Protein AF-A0AAY4E046-F1 (afdb_monomer)

Mean predicted aligned error: 18.41 Å

Organism: NCBI:txid299321

Radius of gyration: 31.92 Å; Cα contacts (8 Å, |Δi|>4): 5; chains: 1; bounding box: 42×47×108 Å

Secondary structure (DSSP, 8-state):
--HHHHHHHTT---PPPP---TT----SSPPPPPP-SHHHHHHHHHHHHHHHHHTTSTT------S---------TT------

Sequence (83 aa):
MSSVAARFLSNIVRYPPPKKCFYLNPMEHKPVPLLTGKEAEYMLALKQEFRGAMKRLPFYIKSAATLCSVNRMHIPGWKFVHT

Solvent-accessible surface area (backbone atoms only — not comparable to full-atom values): 5924 Å² total; per-residue (Å²): 141,61,74,69,56,59,62,58,63,73,64,78,74,77,66,77,77,75,85,62,65,92,81,65,71,88,63,93,69,76,81,81,79,78,82,79,54,71,67,52,52,50,54,52,53,50,54,54,51,47,61,59,53,51,64,72,39,92,84,47,78,69,79,79,67,76,78,74,70,92,74,74,90,80,67,91,82,77,75,83,87,74,135

Structure (mmCIF, N/CA/C/O backbone):
data_AF-A0AAY4E046-F1
#
_entry.id   AF-A0AAY4E046-F1
#
loop_
_atom_site.group_PDB
_atom_site.id
_atom_site.type_symbol
_atom_site.label_atom_id
_atom_site.label_alt_id
_atom_site.label_comp_id
_atom_site.label_asym_id
_atom_site.label_entity_id
_atom_site.label_seq_id
_atom_site.pdbx_PDB_ins_code
_atom_site.Cartn_x
_atom_site.Cartn_y
_atom_site.Cartn_z
_atom_site.occupancy
_atom_site.B_iso_or_equiv
_atom_site.auth_seq_id
_atom_site.auth_comp_id
_atom_site.auth_asym_id
_atom_site.auth_atom_id
_atom_site.pdbx_PDB_model_num
ATOM 1 N N . MET A 1 1 ? 12.247 -40.026 51.727 1.00 50.66 1 MET A N 1
ATOM 2 C CA . MET A 1 1 ? 12.445 -40.115 50.259 1.00 50.66 1 MET A CA 1
ATOM 3 C C . MET A 1 1 ? 11.111 -39.702 49.648 1.00 50.66 1 MET A C 1
ATOM 5 O O . MET A 1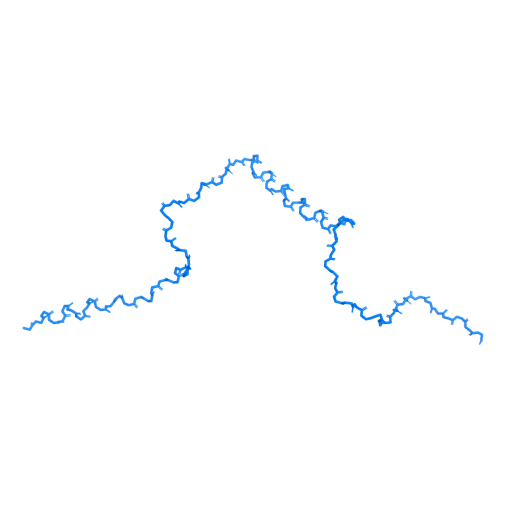 1 ? 10.125 -40.327 49.978 1.00 50.66 1 MET A O 1
ATOM 9 N N . SER A 1 2 ? 10.901 -38.547 49.020 1.00 52.06 2 SER A N 1
ATOM 10 C CA . SER A 1 2 ? 11.490 -38.127 47.749 1.00 52.06 2 SER A CA 1
ATOM 11 C C . SER A 1 2 ? 11.024 -36.695 47.413 1.00 52.06 2 SER A C 1
ATOM 13 O O . SER A 1 2 ? 10.289 -36.480 46.460 1.00 52.06 2 SER A O 1
ATOM 15 N N . SER A 1 3 ? 11.448 -35.683 48.178 1.00 54.25 3 SER A N 1
ATOM 16 C CA . SER A 1 3 ? 11.257 -34.270 47.770 1.00 54.25 3 SER A CA 1
ATOM 17 C C . SER A 1 3 ? 12.152 -33.905 46.567 1.00 54.25 3 SER A C 1
ATOM 19 O O . SER A 1 3 ? 11.821 -33.063 45.736 1.00 54.25 3 SER A O 1
ATOM 21 N N . VAL A 1 4 ? 13.250 -34.647 46.385 1.00 58.91 4 VAL A N 1
ATOM 22 C CA . VAL A 1 4 ? 14.130 -34.548 45.210 1.00 58.91 4 VAL A CA 1
ATOM 23 C C . VAL A 1 4 ? 13.418 -34.972 43.915 1.00 58.91 4 VAL A C 1
ATOM 25 O O . VAL A 1 4 ? 13.675 -34.382 42.871 1.00 58.91 4 VAL A O 1
ATOM 28 N N . ALA A 1 5 ? 12.467 -35.914 43.971 1.00 56.16 5 ALA A N 1
ATOM 29 C CA . ALA A 1 5 ? 11.692 -36.326 42.795 1.00 56.16 5 ALA A CA 1
ATOM 30 C C . ALA A 1 5 ? 10.718 -35.230 42.321 1.00 56.16 5 ALA A C 1
ATOM 32 O O . ALA A 1 5 ? 10.491 -35.084 41.122 1.00 56.16 5 ALA A O 1
ATOM 33 N N . ALA A 1 6 ? 10.213 -34.395 43.238 1.00 54.12 6 ALA A N 1
ATOM 34 C CA . ALA A 1 6 ? 9.365 -33.253 42.888 1.00 54.12 6 ALA A CA 1
ATOM 35 C C . ALA A 1 6 ? 10.143 -32.159 42.130 1.00 54.12 6 ALA A C 1
ATOM 37 O O . ALA A 1 6 ? 9.593 -31.514 41.241 1.00 54.12 6 ALA A O 1
ATOM 38 N N . ARG A 1 7 ? 11.451 -32.016 42.396 1.00 56.03 7 ARG A N 1
ATOM 39 C CA . ARG A 1 7 ? 12.352 -31.163 41.592 1.00 56.03 7 ARG A CA 1
ATOM 40 C C . ARG A 1 7 ? 12.657 -31.748 40.210 1.00 56.03 7 ARG A C 1
ATOM 42 O O . ARG A 1 7 ? 13.148 -31.038 39.338 1.00 56.03 7 ARG A O 1
ATOM 49 N N . PHE A 1 8 ? 12.385 -33.036 40.002 1.00 56.09 8 PHE A N 1
ATOM 50 C CA . PHE A 1 8 ? 12.617 -33.706 38.724 1.00 56.09 8 PHE A CA 1
ATOM 51 C C . PHE A 1 8 ? 11.475 -33.457 37.728 1.00 56.09 8 PHE A C 1
ATOM 53 O O . PHE A 1 8 ? 11.725 -33.319 36.533 1.00 56.09 8 PHE A O 1
ATOM 60 N N . LEU A 1 9 ? 10.237 -33.306 38.212 1.00 54.88 9 LEU A N 1
ATOM 61 C CA . LEU A 1 9 ? 9.079 -32.984 37.368 1.00 54.88 9 LEU A CA 1
ATOM 62 C C . LEU A 1 9 ? 8.976 -31.492 37.015 1.00 54.88 9 LEU A C 1
ATOM 64 O O . LEU A 1 9 ? 8.404 -31.154 35.982 1.00 54.88 9 LEU A O 1
ATOM 68 N N . SER A 1 10 ? 9.594 -30.592 37.789 1.00 53.44 10 SER A N 1
ATOM 69 C CA . SER A 1 10 ? 9.653 -29.162 37.436 1.00 53.44 10 SER A CA 1
ATOM 70 C C . SER A 1 10 ? 10.572 -28.856 36.243 1.00 53.44 10 SER A C 1
ATOM 72 O O . SER A 1 10 ? 10.584 -27.732 35.752 1.00 53.44 10 SER A O 1
ATOM 74 N N . ASN A 1 11 ? 11.326 -29.847 35.753 1.00 57.78 11 ASN A N 1
ATOM 75 C CA . ASN A 1 11 ? 12.247 -29.719 34.619 1.00 57.78 11 ASN A CA 1
ATOM 76 C C . ASN A 1 11 ? 11.623 -30.065 33.246 1.00 57.78 11 ASN A C 1
ATOM 78 O O . ASN A 1 11 ? 12.341 -30.044 32.245 1.00 57.78 11 ASN A O 1
ATOM 82 N N . ILE A 1 12 ? 10.317 -30.363 33.161 1.00 58.78 12 ILE A N 1
ATOM 83 C CA . ILE A 1 12 ? 9.635 -30.816 31.921 1.00 58.78 12 ILE A CA 1
ATOM 84 C C . ILE A 1 12 ? 8.900 -29.669 31.194 1.00 58.78 12 ILE A C 1
ATOM 86 O O . ILE A 1 12 ? 7.925 -29.862 30.482 1.00 58.78 12 ILE A O 1
ATOM 90 N N . VAL A 1 13 ? 9.383 -28.434 31.305 1.00 61.06 13 VAL A N 1
ATOM 91 C CA . VAL A 1 13 ? 8.979 -27.358 30.381 1.00 61.06 13 VAL A CA 1
ATOM 92 C C . VAL A 1 13 ? 10.240 -26.671 29.869 1.00 61.06 13 VAL A C 1
ATOM 94 O O . VAL A 1 13 ? 10.464 -25.480 30.050 1.00 61.06 13 VAL A O 1
ATOM 97 N N . ARG A 1 14 ? 11.103 -27.446 29.207 1.00 61.47 14 ARG A N 1
ATOM 98 C CA . ARG A 1 14 ? 12.078 -26.891 28.261 1.00 61.47 14 ARG A CA 1
ATOM 99 C C . ARG A 1 14 ? 11.448 -26.841 26.875 1.00 61.47 14 ARG A C 1
ATOM 101 O O . ARG A 1 14 ? 11.899 -27.517 25.955 1.00 61.47 14 ARG A O 1
ATOM 108 N N . TYR A 1 15 ? 10.392 -26.051 26.719 1.00 58.50 15 TYR A N 1
ATOM 109 C CA . TYR A 1 15 ? 10.083 -25.562 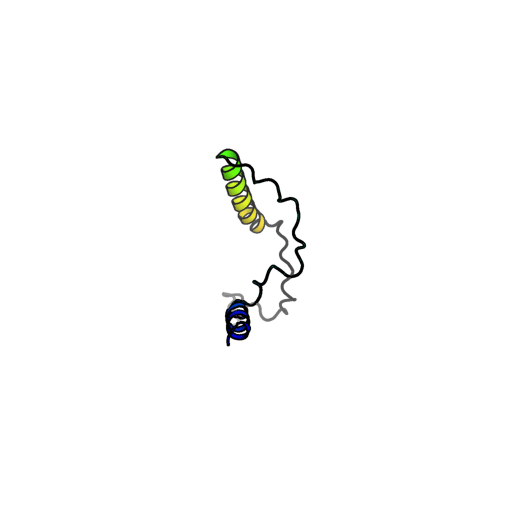25.381 1.00 58.50 15 TYR A CA 1
ATOM 110 C C . TYR A 1 15 ? 11.228 -24.617 24.992 1.00 58.50 15 TYR A C 1
ATOM 112 O O . TYR A 1 15 ? 11.576 -23.756 25.807 1.00 58.50 15 TYR A O 1
ATOM 120 N N . PRO A 1 16 ? 11.854 -24.747 23.804 1.00 69.62 16 PRO A N 1
ATOM 121 C CA . PRO A 1 16 ? 12.687 -23.662 23.313 1.00 69.62 16 PRO A CA 1
ATOM 122 C C . PRO A 1 16 ? 11.812 -22.402 23.322 1.00 69.62 16 PRO A C 1
ATOM 124 O O . PRO A 1 16 ? 10.659 -22.478 22.875 1.00 69.62 16 PRO A O 1
ATOM 127 N N . PRO A 1 17 ? 12.289 -21.272 23.875 1.00 67.06 17 PRO A N 1
ATOM 128 C CA . PRO A 1 17 ? 11.499 -20.056 23.871 1.00 67.06 17 PRO A CA 1
ATOM 129 C C . PRO A 1 17 ? 11.075 -19.790 22.421 1.00 67.06 17 PRO A C 1
ATOM 131 O O . PRO A 1 17 ? 11.910 -19.917 21.515 1.00 67.06 17 PRO A O 1
ATOM 134 N N . PRO A 1 18 ? 9.787 -19.490 22.166 1.00 66.44 18 PRO A N 1
ATOM 135 C CA . PRO A 1 18 ? 9.339 -19.174 20.821 1.00 66.44 18 PRO A CA 1
ATOM 136 C C . PRO A 1 18 ? 10.258 -18.087 20.274 1.00 66.44 18 PRO A C 1
ATOM 138 O O . PRO A 1 18 ? 10.629 -17.174 21.017 1.00 66.44 18 PRO A O 1
ATOM 141 N N . LYS A 1 19 ? 10.640 -18.194 18.995 1.00 63.78 19 LYS A N 1
ATOM 142 C CA . LYS A 1 19 ? 11.397 -17.161 18.278 1.00 63.78 19 LYS A CA 1
ATOM 143 C C . LYS A 1 19 ? 10.538 -15.891 18.207 1.00 63.78 19 LYS A C 1
ATOM 145 O O . LYS A 1 19 ? 9.977 -15.572 17.166 1.00 63.78 19 LYS A O 1
ATOM 150 N N . LYS A 1 20 ? 10.388 -15.178 19.327 1.00 60.06 20 LYS A N 1
ATOM 151 C CA . LYS A 1 20 ? 9.977 -13.780 19.337 1.00 60.06 20 LYS A CA 1
ATOM 152 C C . LYS A 1 20 ? 11.039 -13.086 18.505 1.00 60.06 20 LYS A C 1
ATOM 154 O O . LYS A 1 20 ? 12.219 -13.226 18.818 1.00 60.06 20 LYS A O 1
ATOM 159 N N . CYS A 1 21 ? 10.625 -12.457 17.406 1.00 57.03 21 CYS A N 1
ATOM 160 C CA . CYS A 1 21 ? 11.492 -11.697 16.514 1.00 57.03 21 CYS A CA 1
ATOM 161 C C . CYS A 1 21 ? 12.524 -10.935 17.358 1.00 57.03 21 CYS A C 1
ATOM 163 O O . CYS A 1 21 ? 12.149 -10.028 18.098 1.00 57.03 21 CYS A O 1
ATOM 165 N N . PHE A 1 22 ? 13.786 -11.370 17.305 1.00 53.84 22 PHE A N 1
ATOM 166 C CA . PHE A 1 22 ? 14.839 -11.131 18.309 1.00 53.84 22 PHE A CA 1
ATOM 167 C C . PHE A 1 22 ? 15.288 -9.655 18.446 1.00 53.84 22 PHE A C 1
ATOM 169 O O . PHE A 1 22 ? 16.286 -9.369 19.088 1.00 53.84 22 PHE A O 1
ATOM 176 N N . TYR A 1 23 ? 14.544 -8.698 17.886 1.00 58.19 23 TYR A N 1
ATOM 177 C CA . TYR A 1 23 ? 14.814 -7.258 17.996 1.00 58.19 23 TYR A CA 1
ATOM 178 C C . TYR A 1 23 ? 13.576 -6.399 18.258 1.00 58.19 23 TYR A C 1
ATOM 180 O O . TYR A 1 23 ? 13.672 -5.175 18.272 1.00 58.19 23 TYR A O 1
ATOM 188 N N . LEU A 1 24 ? 12.406 -6.997 18.477 1.00 63.50 24 LEU A N 1
ATOM 189 C CA . LEU A 1 24 ? 11.249 -6.229 18.920 1.00 63.50 24 LEU A CA 1
ATOM 190 C C . LEU A 1 24 ? 11.206 -6.310 20.441 1.00 63.50 24 LEU A C 1
ATOM 192 O O . LEU A 1 24 ? 10.668 -7.265 21.004 1.00 63.50 24 LEU A O 1
ATOM 196 N N . ASN A 1 25 ? 11.799 -5.304 21.095 1.00 71.44 25 ASN A N 1
ATOM 197 C CA . ASN A 1 25 ? 11.457 -4.998 22.482 1.00 71.44 25 ASN A CA 1
ATOM 198 C C . ASN A 1 25 ? 9.926 -5.031 22.599 1.00 71.44 25 ASN A C 1
ATOM 200 O O . ASN A 1 25 ? 9.254 -4.519 21.696 1.00 71.44 25 ASN A O 1
ATOM 204 N N . PRO A 1 26 ? 9.357 -5.658 23.643 1.00 69.94 26 PRO A N 1
ATOM 205 C CA . PRO A 1 26 ? 7.922 -5.608 23.853 1.00 69.94 26 PRO A CA 1
ATOM 206 C C . PRO A 1 26 ? 7.523 -4.135 23.969 1.00 69.94 26 PRO A C 1
ATOM 208 O O . PRO A 1 26 ? 7.851 -3.460 24.936 1.00 69.94 26 PRO A O 1
ATOM 211 N N . MET A 1 27 ? 6.895 -3.618 22.916 1.00 75.12 27 MET A N 1
ATOM 212 C CA . MET A 1 27 ? 6.359 -2.269 22.916 1.00 75.12 27 MET A CA 1
ATOM 213 C C . MET A 1 27 ? 5.155 -2.276 23.849 1.00 75.12 27 MET A C 1
ATOM 215 O O . MET A 1 27 ? 4.187 -2.994 23.593 1.00 75.12 27 MET A O 1
ATOM 219 N N . GLU A 1 28 ? 5.207 -1.461 24.900 1.00 80.50 28 GLU A N 1
ATOM 220 C CA . GLU A 1 28 ? 4.080 -1.257 25.823 1.00 80.50 28 GLU A CA 1
ATOM 221 C C . GLU A 1 28 ? 2.816 -0.793 25.078 1.00 80.50 28 GLU A C 1
ATOM 223 O O . GLU A 1 28 ? 1.691 -1.111 25.459 1.00 80.50 28 GLU A O 1
ATOM 228 N N . HIS A 1 29 ? 2.996 -0.101 23.947 1.00 81.12 29 HIS A N 1
ATOM 229 C CA . HIS A 1 29 ? 1.910 0.416 23.124 1.00 81.12 29 HIS A CA 1
ATOM 230 C C . HIS A 1 29 ? 1.838 -0.274 21.762 1.00 81.12 29 HIS A C 1
ATOM 232 O O . HIS A 1 29 ? 2.816 -0.351 21.015 1.00 81.12 29 HIS A O 1
ATOM 238 N N . LYS A 1 30 ? 0.634 -0.738 21.423 1.00 84.00 30 LYS A N 1
ATOM 239 C CA . LYS A 1 30 ? 0.302 -1.293 20.107 1.00 84.00 30 LYS A CA 1
ATOM 240 C C . LYS A 1 30 ? -0.137 -0.168 19.162 1.00 84.00 30 LYS A C 1
ATOM 242 O O . LYS A 1 30 ? -0.702 0.820 19.631 1.00 84.00 30 LYS A O 1
ATOM 247 N N . PRO A 1 31 ? 0.092 -0.306 17.844 1.00 89.00 31 PRO A N 1
ATOM 248 C CA . PRO A 1 31 ? -0.406 0.662 16.878 1.00 89.00 31 PRO A CA 1
ATOM 249 C C . PRO A 1 31 ? -1.934 0.711 16.898 1.00 89.00 31 PRO A C 1
ATOM 251 O O . PRO A 1 31 ? -2.605 -0.284 17.188 1.00 89.00 31 PRO A O 1
ATOM 254 N N . VAL A 1 32 ? -2.470 1.881 16.561 1.00 93.00 32 VAL A N 1
ATOM 255 C CA . VAL A 1 32 ? -3.912 2.093 16.440 1.00 93.00 32 VAL A CA 1
ATOM 256 C C . VAL A 1 32 ? -4.468 1.173 15.342 1.00 93.00 32 VAL A C 1
ATOM 258 O O . VAL A 1 32 ? -3.844 1.062 14.281 1.00 93.00 32 VAL A O 1
ATOM 261 N N . PRO A 1 33 ? -5.616 0.506 15.571 1.00 92.00 33 PRO A N 1
ATOM 262 C CA . PRO A 1 33 ? -6.267 -0.296 14.544 1.00 92.00 33 PRO A CA 1
ATOM 263 C C . PRO A 1 33 ? -6.561 0.523 13.287 1.00 92.00 33 PRO A C 1
ATOM 265 O O . PRO A 1 33 ? -6.833 1.721 13.351 1.00 92.00 33 PRO A O 1
ATOM 268 N N . LEU A 1 34 ? -6.528 -0.137 12.133 1.00 89.81 34 LEU A N 1
ATOM 269 C CA . LEU A 1 34 ? -6.883 0.513 10.877 1.00 89.81 34 LEU A CA 1
ATOM 270 C C . LEU A 1 34 ? -8.357 0.928 10.882 1.00 89.81 34 LEU A C 1
ATOM 272 O O . LEU A 1 34 ? -9.204 0.254 11.472 1.00 89.81 34 LEU A O 1
ATOM 276 N N . LEU A 1 35 ? -8.654 2.024 10.182 1.00 92.62 35 LEU A N 1
ATOM 277 C CA . LEU A 1 35 ? -10.028 2.448 9.950 1.00 92.62 35 LEU A CA 1
ATOM 278 C C . LEU A 1 35 ? -10.770 1.355 9.171 1.00 92.62 35 LEU A C 1
ATOM 280 O O . LEU A 1 35 ? -10.297 0.897 8.131 1.00 92.62 35 LEU A O 1
ATOM 284 N N . THR A 1 36 ? -11.926 0.952 9.688 1.00 91.25 36 THR A N 1
ATOM 285 C CA . THR A 1 36 ? -12.787 -0.070 9.085 1.00 91.25 36 THR A CA 1
ATOM 286 C C . THR A 1 36 ? -14.023 0.578 8.469 1.00 91.25 36 THR A C 1
ATOM 288 O O . THR A 1 36 ? -14.483 1.622 8.933 1.00 91.25 36 THR A O 1
ATOM 291 N N . GLY A 1 37 ? -14.550 -0.021 7.399 1.00 95.19 37 GLY A N 1
ATOM 292 C CA . GLY A 1 37 ? -15.749 0.456 6.711 1.00 95.19 37 GLY A CA 1
ATOM 293 C C . GLY A 1 37 ? -15.635 0.408 5.189 1.00 95.19 37 GLY A C 1
ATOM 294 O O . GLY A 1 37 ? -14.541 0.365 4.627 1.00 95.19 37 GLY A O 1
ATOM 295 N N . LYS A 1 38 ? -16.793 0.467 4.518 1.00 93.75 38 LYS A N 1
ATOM 296 C CA . LYS A 1 38 ? -16.909 0.328 3.054 1.00 93.75 38 LYS A CA 1
ATOM 297 C C . LYS A 1 38 ? -16.068 1.345 2.282 1.00 93.75 38 LYS A C 1
ATOM 299 O O . LYS A 1 38 ? -15.473 1.003 1.269 1.00 93.75 38 LYS A O 1
ATOM 304 N N . GLU A 1 39 ? -16.005 2.584 2.761 1.00 94.69 39 GLU A N 1
ATOM 305 C CA . GLU A 1 39 ? -15.214 3.637 2.118 1.00 94.69 39 GLU A CA 1
ATOM 306 C C . GLU A 1 39 ? -13.707 3.361 2.221 1.00 94.69 39 GLU A C 1
ATOM 308 O O . GLU A 1 39 ? -12.989 3.452 1.225 1.00 94.69 39 GLU A O 1
ATOM 313 N N . ALA A 1 40 ? -13.228 2.955 3.401 1.00 94.19 40 ALA A N 1
ATOM 314 C CA . ALA A 1 40 ? -11.825 2.607 3.606 1.00 94.19 40 ALA A CA 1
ATOM 315 C C . ALA A 1 40 ? -11.416 1.409 2.732 1.00 94.19 40 ALA A C 1
ATOM 317 O O . ALA A 1 40 ? -10.370 1.445 2.084 1.00 94.19 40 ALA A O 1
ATOM 318 N N . GLU A 1 41 ? -12.264 0.383 2.653 1.00 94.31 41 GLU A N 1
ATOM 319 C CA . GLU A 1 41 ? -12.058 -0.792 1.800 1.00 94.31 41 GLU A CA 1
ATOM 320 C C . GLU A 1 41 ? -12.052 -0.438 0.308 1.00 94.31 41 GLU A C 1
ATOM 322 O O . GLU A 1 41 ? -11.156 -0.870 -0.421 1.00 94.31 41 GLU A O 1
ATOM 327 N N . TYR A 1 42 ? -12.989 0.404 -0.138 1.00 95.62 42 TYR A N 1
ATOM 328 C CA . TYR A 1 42 ? -13.041 0.891 -1.516 1.00 95.62 42 TYR A CA 1
ATOM 329 C C . TYR A 1 42 ? -11.759 1.636 -1.899 1.00 95.62 42 TYR A C 1
ATOM 331 O O . TYR A 1 42 ? -11.133 1.345 -2.919 1.00 95.62 42 TYR A O 1
ATOM 339 N N . MET A 1 43 ? -11.306 2.553 -1.042 1.00 96.44 43 MET A N 1
ATOM 340 C CA . MET A 1 43 ? -10.080 3.310 -1.286 1.00 96.44 43 MET A CA 1
ATOM 341 C C . MET A 1 43 ? -8.836 2.414 -1.297 1.00 96.44 43 MET A C 1
ATOM 343 O O . MET A 1 43 ? -7.900 2.677 -2.055 1.00 96.44 43 MET A O 1
ATOM 347 N N . LEU A 1 44 ? -8.797 1.353 -0.483 1.00 95.12 44 LEU A N 1
ATOM 348 C CA . LEU A 1 44 ? -7.711 0.368 -0.506 1.00 95.12 44 LEU A CA 1
ATOM 349 C C . LEU A 1 44 ? -7.691 -0.433 -1.811 1.00 95.12 44 LEU A C 1
ATOM 351 O O . LEU A 1 44 ? -6.619 -0.588 -2.403 1.00 95.12 44 LEU A O 1
ATOM 355 N N . ALA A 1 45 ? -8.853 -0.892 -2.280 1.00 95.31 45 ALA A N 1
ATOM 356 C CA . ALA A 1 45 ? -8.971 -1.577 -3.565 1.00 95.31 45 ALA A CA 1
ATOM 357 C C . ALA A 1 45 ? -8.490 -0.673 -4.710 1.00 95.31 45 ALA A C 1
ATOM 359 O O . ALA A 1 45 ? -7.609 -1.053 -5.484 1.00 95.31 45 ALA A O 1
ATOM 360 N N . LEU A 1 46 ? -8.961 0.575 -4.734 1.00 96.62 46 LEU A N 1
ATOM 361 C CA . LEU A 1 46 ? -8.591 1.550 -5.752 1.00 96.62 46 LEU A CA 1
ATOM 362 C C . LEU A 1 46 ? -7.082 1.853 -5.755 1.00 96.62 46 LEU A C 1
ATOM 364 O O . LEU A 1 46 ? -6.443 1.881 -6.808 1.00 96.62 46 LEU A O 1
ATOM 368 N N . LYS A 1 47 ? -6.465 2.020 -4.576 1.00 96.62 47 LYS A N 1
ATOM 369 C CA . LYS A 1 47 ? -5.005 2.203 -4.454 1.00 96.62 47 LYS A CA 1
ATOM 370 C C . LYS A 1 47 ? -4.227 1.048 -5.087 1.00 96.62 47 LYS A C 1
ATOM 372 O O . LYS A 1 47 ? -3.192 1.272 -5.722 1.00 96.62 47 LYS A O 1
ATOM 377 N N . GLN A 1 48 ? -4.713 -0.180 -4.921 1.00 95.88 48 GLN A N 1
ATOM 378 C CA . GLN A 1 48 ? -4.073 -1.361 -5.487 1.00 95.88 48 GLN A CA 1
ATOM 379 C C . GLN A 1 48 ? -4.162 -1.374 -7.020 1.00 95.88 48 GLN A C 1
ATOM 381 O O . GLN A 1 48 ? -3.162 -1.655 -7.689 1.00 95.88 48 GLN A O 1
ATOM 386 N N . GLU A 1 49 ? -5.317 -1.018 -7.580 1.00 95.88 49 GLU A N 1
ATOM 387 C CA . GLU A 1 49 ? -5.513 -0.903 -9.029 1.00 95.88 49 GLU A CA 1
ATOM 388 C C . GLU A 1 49 ? -4.591 0.157 -9.641 1.00 95.88 49 GLU A C 1
ATOM 390 O O . GLU A 1 49 ? -3.890 -0.120 -10.621 1.00 95.88 49 GLU A O 1
ATOM 395 N N . PHE A 1 50 ? -4.485 1.330 -9.004 1.00 96.44 50 PHE A N 1
ATOM 396 C CA . PHE A 1 50 ? -3.570 2.387 -9.437 1.00 96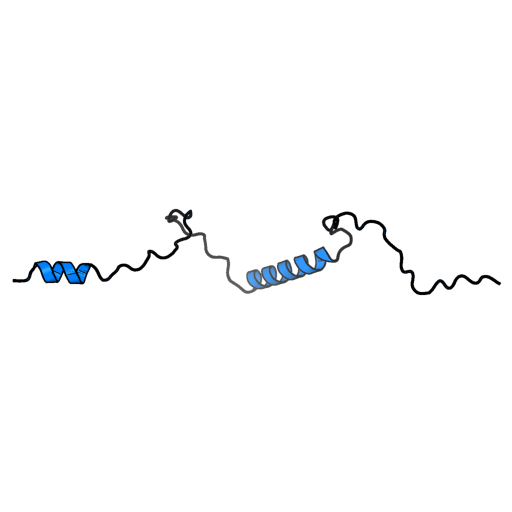.44 50 PHE A CA 1
ATOM 397 C C . PHE A 1 50 ? -2.118 1.920 -9.473 1.00 96.44 50 PHE A C 1
ATOM 399 O O . PHE A 1 50 ? -1.404 2.203 -10.434 1.00 96.44 50 PHE A O 1
ATOM 406 N N . ARG A 1 51 ? -1.663 1.154 -8.474 1.00 93.81 51 ARG A N 1
ATOM 407 C CA . ARG A 1 51 ? -0.299 0.602 -8.479 1.00 93.81 51 ARG A CA 1
ATOM 408 C C . ARG A 1 51 ? -0.051 -0.304 -9.689 1.00 93.81 51 ARG A C 1
ATOM 410 O O . ARG A 1 51 ? 1.070 -0.339 -10.197 1.00 93.81 51 ARG A O 1
ATOM 417 N N . GLY A 1 52 ? -1.062 -1.041 -10.144 1.00 91.19 52 GLY A N 1
ATOM 418 C CA . GLY A 1 52 ? -0.991 -1.850 -11.360 1.00 91.19 52 GLY A CA 1
ATOM 419 C C . GLY A 1 52 ? -0.979 -0.998 -12.629 1.00 91.19 52 GLY A C 1
ATOM 420 O O . GLY A 1 52 ? -0.126 -1.198 -13.495 1.00 9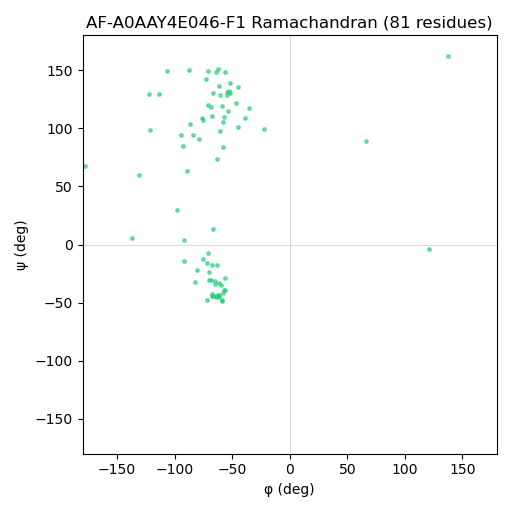1.19 52 GLY A O 1
ATOM 421 N N . ALA A 1 53 ? -1.887 -0.025 -12.716 1.00 94.19 53 ALA A N 1
ATOM 422 C CA . ALA A 1 53 ? -2.024 0.860 -13.869 1.00 94.19 53 ALA A CA 1
ATOM 423 C C . ALA A 1 53 ? -0.782 1.740 -14.077 1.00 94.19 53 ALA A C 1
ATOM 425 O O . ALA A 1 53 ? -0.250 1.803 -15.184 1.00 94.19 53 ALA A O 1
ATOM 426 N N . MET A 1 54 ? -0.250 2.342 -13.008 1.00 94.94 54 MET A N 1
ATOM 427 C CA . MET A 1 54 ? 0.910 3.237 -13.080 1.00 94.94 54 MET A CA 1
ATOM 428 C C . MET A 1 54 ? 2.164 2.542 -13.612 1.00 94.94 54 MET A C 1
ATOM 430 O O . MET A 1 54 ? 2.930 3.156 -14.343 1.00 94.94 54 MET A O 1
ATOM 434 N N . LYS A 1 55 ? 2.352 1.247 -13.331 1.00 90.44 55 LYS A N 1
ATOM 435 C CA . LYS A 1 55 ? 3.489 0.469 -13.858 1.00 90.44 55 LYS A CA 1
ATOM 436 C C . LYS A 1 55 ? 3.442 0.246 -15.373 1.00 90.44 55 LYS A C 1
ATOM 438 O O . LYS A 1 55 ? 4.449 -0.153 -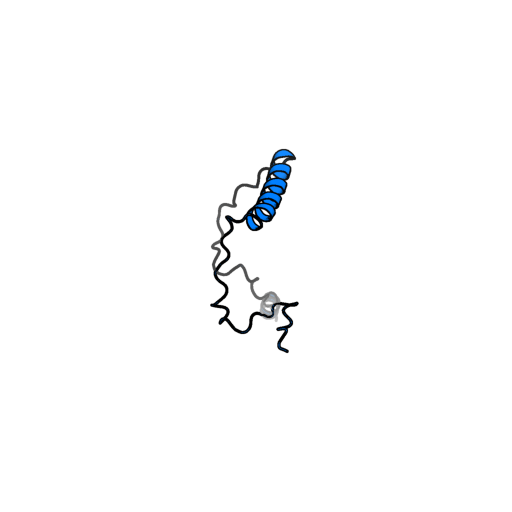15.956 1.00 90.44 55 LYS A O 1
ATOM 443 N N . ARG A 1 56 ? 2.275 0.432 -15.998 1.00 89.69 56 ARG A N 1
ATOM 444 C CA . ARG A 1 56 ? 2.076 0.299 -17.451 1.00 89.69 56 ARG A CA 1
ATOM 445 C C . ARG A 1 56 ? 2.250 1.625 -18.187 1.00 89.69 56 ARG A C 1
ATOM 447 O O . ARG A 1 56 ? 2.357 1.616 -19.408 1.00 89.69 56 ARG A O 1
ATOM 454 N N . LEU A 1 57 ? 2.259 2.746 -17.466 1.00 89.44 57 LEU A N 1
ATOM 455 C CA . LEU A 1 57 ? 2.453 4.058 -18.064 1.00 89.44 57 LEU A CA 1
ATOM 456 C C . LEU A 1 57 ? 3.907 4.225 -18.529 1.00 89.44 57 LEU A C 1
ATOM 458 O O . LEU A 1 57 ? 4.822 3.708 -17.885 1.00 89.44 57 LEU A O 1
ATOM 462 N N . PRO A 1 58 ? 4.142 5.002 -19.600 1.00 89.06 58 PRO A N 1
ATOM 463 C CA . PRO A 1 58 ? 5.489 5.254 -20.118 1.00 89.06 58 PRO A CA 1
ATOM 464 C C . PRO A 1 58 ? 6.385 6.003 -19.119 1.00 89.06 58 PRO A C 1
ATOM 466 O O . PRO A 1 58 ? 7.604 5.967 -19.242 1.00 89.06 58 PRO A O 1
ATOM 469 N N . PHE A 1 59 ? 5.795 6.640 -18.102 1.00 89.56 59 PHE A N 1
ATOM 470 C CA . PHE A 1 59 ? 6.513 7.318 -17.020 1.00 89.56 59 PHE A CA 1
ATOM 471 C C . PHE A 1 59 ? 7.119 6.357 -15.984 1.00 89.56 59 PHE A C 1
ATOM 473 O O . PHE A 1 59 ? 7.925 6.777 -15.155 1.00 89.56 59 PHE A O 1
ATOM 480 N N . TYR A 1 60 ? 6.746 5.072 -15.999 1.00 90.56 60 TYR A N 1
ATOM 481 C CA . TYR A 1 60 ? 7.322 4.082 -15.096 1.00 90.56 60 TYR A CA 1
ATOM 482 C C . TYR A 1 60 ? 8.696 3.630 -15.600 1.00 90.56 60 TYR A C 1
ATOM 484 O O . TYR A 1 60 ? 8.825 2.672 -16.367 1.00 90.56 60 TYR A O 1
ATOM 492 N N . ILE A 1 61 ? 9.736 4.331 -15.146 1.00 88.75 61 ILE A N 1
ATOM 493 C CA . ILE A 1 61 ? 11.129 3.998 -15.446 1.00 88.75 61 ILE A CA 1
ATOM 494 C C . ILE A 1 61 ? 11.473 2.675 -14.755 1.00 88.75 61 ILE A C 1
ATOM 496 O O . ILE A 1 61 ? 11.559 2.587 -13.529 1.00 88.75 61 ILE A O 1
ATOM 500 N N . LYS A 1 62 ? 11.663 1.625 -15.554 1.00 84.50 62 LYS A N 1
ATOM 501 C CA . LYS A 1 62 ? 12.169 0.338 -15.069 1.00 84.50 62 LYS A CA 1
ATOM 502 C C . LYS A 1 62 ? 13.656 0.489 -14.758 1.00 84.50 62 LYS A C 1
ATOM 504 O O . LYS A 1 62 ? 14.369 1.162 -15.499 1.00 84.50 62 LYS A O 1
ATOM 509 N N . SER A 1 63 ? 14.133 -0.157 -13.693 1.00 79.81 63 SER A N 1
ATOM 510 C CA . SER A 1 63 ? 15.575 -0.290 -13.469 1.00 79.81 63 SER A CA 1
ATOM 511 C C . SER A 1 63 ? 16.208 -0.859 -14.735 1.00 79.81 63 SER A C 1
ATOM 513 O O . SER A 1 63 ? 15.698 -1.853 -15.260 1.00 79.81 63 SER A O 1
ATOM 515 N N . ALA A 1 64 ? 17.275 -0.229 -15.231 1.00 68.31 64 ALA A N 1
ATOM 516 C CA . ALA A 1 64 ? 17.982 -0.717 -16.404 1.00 68.31 64 ALA A CA 1
ATOM 517 C C . ALA A 1 64 ? 18.365 -2.180 -16.156 1.00 68.31 64 ALA A C 1
ATOM 519 O O . ALA A 1 64 ? 19.126 -2.477 -15.235 1.00 68.31 64 ALA A O 1
ATOM 520 N N . ALA A 1 65 ? 17.789 -3.099 -16.938 1.00 62.53 65 ALA A N 1
ATOM 521 C CA . ALA A 1 65 ? 18.323 -4.446 -17.013 1.00 62.53 65 ALA A CA 1
ATOM 522 C C . ALA A 1 65 ? 19.794 -4.284 -17.397 1.00 62.53 65 ALA A C 1
ATOM 524 O O . ALA A 1 65 ? 20.097 -3.517 -18.316 1.00 62.53 65 ALA A O 1
ATOM 525 N N . THR A 1 66 ? 20.685 -4.916 -16.633 1.00 53.62 66 THR A N 1
ATOM 526 C CA . THR A 1 66 ? 22.131 -4.957 -16.864 1.00 53.62 66 THR A CA 1
ATOM 527 C C . THR A 1 66 ? 22.371 -4.989 -18.361 1.00 53.62 66 THR A C 1
ATOM 529 O O . THR A 1 66 ? 21.840 -5.905 -18.987 1.00 53.62 66 THR A O 1
ATOM 532 N N . LEU A 1 67 ? 23.046 -3.957 -18.901 1.00 58.56 67 LEU A N 1
ATOM 533 C CA . LEU A 1 67 ? 23.256 -3.702 -20.332 1.00 58.56 67 LEU A CA 1
ATOM 534 C C . LEU A 1 67 ? 23.101 -5.001 -21.117 1.00 58.56 67 LEU A C 1
ATOM 536 O O . LEU A 1 67 ? 24.012 -5.829 -21.097 1.00 58.56 67 LEU A O 1
ATOM 540 N N . CYS A 1 68 ? 21.932 -5.225 -21.729 1.00 53.59 68 CYS A N 1
ATOM 541 C CA . CYS A 1 68 ? 21.786 -6.333 -22.654 1.00 53.59 68 CYS A CA 1
ATOM 542 C C . CYS A 1 68 ? 22.799 -6.030 -23.750 1.00 53.59 68 CYS A C 1
ATOM 544 O O . CYS A 1 68 ? 22.550 -5.164 -24.588 1.00 53.59 68 CYS A O 1
ATOM 546 N N . SER A 1 69 ? 23.981 -6.652 -23.667 1.00 42.78 69 SER A N 1
ATOM 547 C CA . SER A 1 69 ? 25.021 -6.544 -24.677 1.00 42.78 69 SER A CA 1
ATOM 548 C C . SER A 1 69 ? 24.313 -6.740 -26.001 1.00 42.78 69 SER A C 1
ATOM 550 O O . SER A 1 69 ? 23.604 -7.740 -26.143 1.00 42.78 69 SER A O 1
ATOM 552 N N . VAL A 1 70 ? 24.416 -5.753 -26.886 1.00 59.12 70 VAL A N 1
ATOM 553 C CA . VAL A 1 70 ? 23.742 -5.711 -28.181 1.00 59.12 70 VAL A CA 1
ATOM 554 C C . VAL A 1 70 ? 24.161 -6.945 -28.976 1.00 59.12 70 VAL A C 1
ATOM 556 O O . VAL A 1 70 ? 25.108 -6.910 -29.748 1.00 59.12 70 VAL A O 1
ATOM 559 N N . ASN A 1 71 ? 23.490 -8.068 -28.752 1.00 54.28 71 ASN A N 1
ATOM 560 C CA . ASN A 1 71 ? 23.776 -9.327 -29.402 1.00 54.28 71 ASN A CA 1
ATOM 561 C C . ASN A 1 71 ? 22.513 -9.754 -30.128 1.00 54.28 71 ASN A C 1
ATOM 563 O O . ASN A 1 71 ? 21.579 -10.318 -29.566 1.00 54.28 71 ASN A O 1
ATOM 567 N N . ARG A 1 72 ? 22.580 -9.436 -31.425 1.00 52.97 72 ARG A N 1
ATOM 568 C CA . ARG A 1 72 ? 21.792 -9.948 -32.538 1.00 52.97 72 ARG A CA 1
ATOM 569 C C . ARG A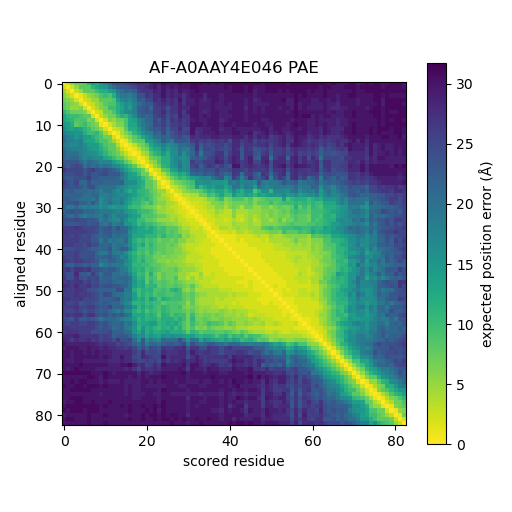 1 72 ? 20.310 -9.573 -32.491 1.00 52.97 72 ARG A C 1
ATOM 571 O O . ARG A 1 72 ? 19.459 -10.330 -32.041 1.00 52.97 72 ARG A O 1
ATOM 578 N N . MET A 1 73 ? 20.016 -8.416 -33.090 1.00 40.25 73 MET A N 1
ATOM 579 C CA . MET A 1 73 ? 18.726 -8.126 -33.722 1.00 40.25 73 MET A CA 1
ATOM 580 C C . MET A 1 73 ? 18.298 -9.339 -34.569 1.00 40.25 73 MET A C 1
ATOM 582 O O . MET A 1 73 ? 18.797 -9.545 -35.673 1.00 40.25 73 MET A O 1
ATOM 586 N N . HIS A 1 74 ? 17.391 -10.167 -34.054 1.00 56.50 74 HIS A N 1
ATOM 587 C CA . HIS A 1 74 ? 16.573 -11.030 -34.894 1.00 56.50 74 HIS A CA 1
ATOM 588 C C . HIS A 1 74 ? 15.398 -10.173 -35.354 1.00 56.50 74 HIS A C 1
ATOM 590 O O . HIS A 1 74 ? 14.428 -10.002 -34.621 1.00 56.50 74 HIS A O 1
ATOM 596 N N . ILE A 1 75 ? 15.528 -9.567 -36.534 1.00 56.25 75 ILE A N 1
ATOM 597 C CA . ILE A 1 75 ? 14.406 -8.929 -37.220 1.00 56.25 75 ILE A CA 1
ATOM 598 C C . ILE A 1 75 ? 13.730 -10.036 -38.043 1.00 56.25 75 ILE A C 1
ATOM 600 O O . ILE A 1 75 ? 14.288 -10.443 -39.067 1.00 56.25 75 ILE A O 1
ATOM 604 N N . PRO A 1 76 ? 12.573 -10.578 -37.621 1.00 46.78 76 PRO A N 1
ATOM 605 C CA . PRO A 1 76 ? 11.853 -11.538 -38.442 1.00 46.78 76 PRO A CA 1
ATOM 606 C C . PRO A 1 76 ? 11.312 -10.806 -39.677 1.00 46.78 76 PRO A C 1
ATOM 608 O O . PRO A 1 76 ? 10.523 -9.873 -39.555 1.00 46.78 76 PRO A O 1
ATOM 611 N N . GLY A 1 77 ? 11.753 -11.211 -40.872 1.00 53.91 77 GLY A N 1
ATOM 612 C CA . GLY A 1 77 ? 11.144 -10.780 -42.138 1.00 53.91 77 GLY A CA 1
ATOM 613 C C . GLY A 1 77 ? 12.047 -10.054 -43.136 1.00 53.91 77 GLY A C 1
ATOM 614 O O . GLY A 1 77 ? 11.607 -9.815 -44.255 1.00 53.91 77 GLY A O 1
ATOM 615 N N . TRP A 1 78 ? 13.307 -9.760 -42.810 1.00 48.03 78 TRP A N 1
ATOM 616 C CA . TRP A 1 78 ? 14.231 -9.165 -43.784 1.00 48.03 78 TRP A CA 1
ATOM 617 C C . TRP A 1 78 ? 15.015 -10.265 -44.500 1.00 48.03 78 TRP A C 1
ATOM 619 O O . TRP A 1 78 ? 16.120 -10.632 -44.105 1.00 48.03 78 TRP A O 1
ATOM 629 N N . LYS A 1 79 ? 14.422 -10.829 -45.558 1.00 44.59 79 LYS A N 1
ATOM 630 C CA . LYS A 1 79 ? 15.197 -11.576 -46.553 1.00 44.59 79 LYS A CA 1
ATOM 631 C C . LYS A 1 79 ? 15.920 -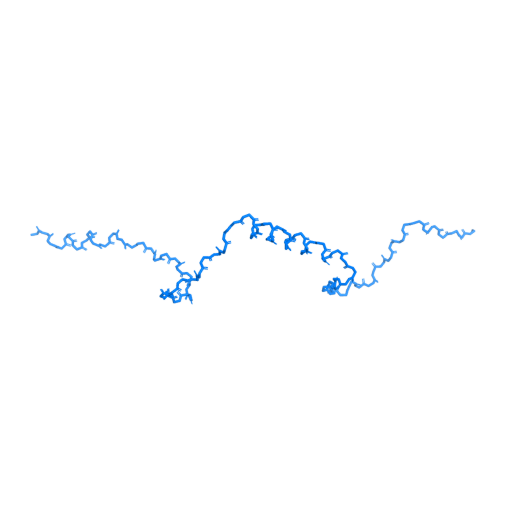10.544 -47.413 1.00 44.59 79 LYS A C 1
ATOM 633 O O . LYS A 1 79 ? 15.278 -9.834 -48.180 1.00 44.59 79 LYS A O 1
ATOM 638 N N . PHE A 1 80 ? 17.237 -10.441 -47.251 1.00 45.88 80 PHE A N 1
ATOM 639 C CA . PHE A 1 80 ? 18.087 -9.738 -48.204 1.00 45.88 80 PHE A CA 1
ATOM 640 C C . PHE A 1 80 ? 17.889 -10.386 -49.579 1.00 45.88 80 PHE A C 1
ATOM 642 O O . PHE A 1 80 ? 18.257 -11.540 -49.78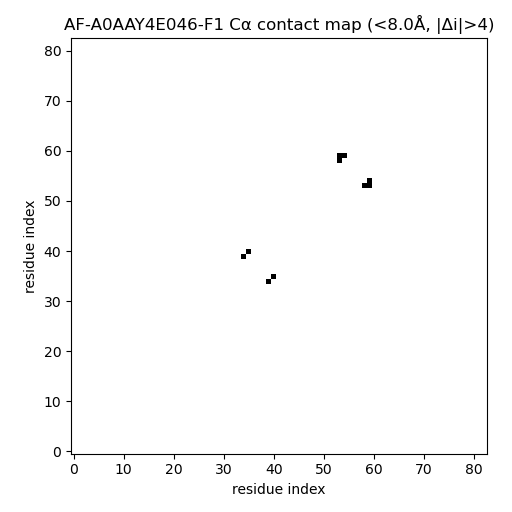6 1.00 45.88 80 PHE A O 1
ATOM 649 N N . VAL A 1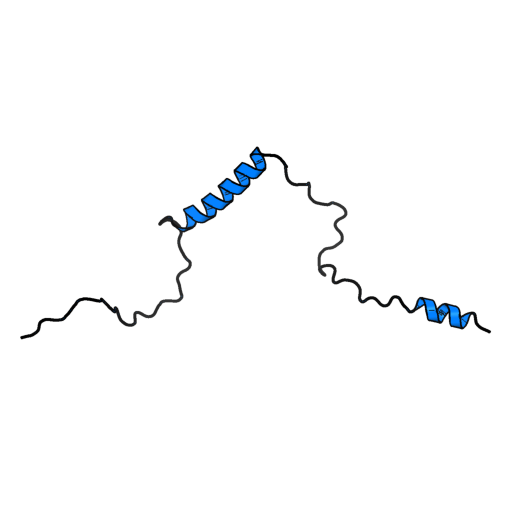 81 ? 17.239 -9.662 -50.489 1.00 51.28 81 VAL A N 1
ATOM 650 C CA . VAL A 1 81 ? 17.230 -9.986 -51.913 1.00 51.28 81 VAL A CA 1
ATOM 651 C C . VAL A 1 81 ? 18.592 -9.572 -52.446 1.00 51.28 81 VAL A C 1
ATOM 653 O O . VAL A 1 81 ? 18.875 -8.382 -52.568 1.00 51.28 81 VAL A O 1
ATOM 656 N N . HIS A 1 82 ? 19.432 -10.555 -52.744 1.00 44.97 82 HIS A N 1
ATOM 657 C CA . HIS A 1 82 ? 20.547 -10.371 -53.657 1.00 44.97 82 HIS A CA 1
ATOM 658 C C . HIS A 1 82 ? 20.385 -11.374 -54.793 1.00 44.97 82 HIS A C 1
ATOM 660 O O . HIS A 1 82 ? 20.088 -12.545 -54.556 1.00 44.97 82 HIS A O 1
ATOM 666 N N . THR A 1 83 ? 20.472 -10.810 -55.994 1.00 45.22 83 THR A N 1
ATOM 667 C CA . THR A 1 83 ? 20.470 -11.420 -57.322 1.00 45.22 83 THR A CA 1
ATOM 668 C C . THR A 1 83 ? 21.407 -12.615 -57.428 1.00 45.22 83 THR A C 1
ATOM 670 O O . THR A 1 83 ? 22.481 -12.569 -56.786 1.00 45.22 83 THR A O 1
#

Foldseek 3Di:
DPPVVVVVVVPPPPDPPPPPVVPDDPDPDDDDDDDDDDVSVVVVVVVVVCVVVVCPDPPNDDDPDPPPPPDDDPPPPDDPDDD

pLDDT: mean 71.75, std 18.51, range [40.25, 96.62]